Protein AF-A0A658NJI9-F1 (afdb_monomer)

pLDDT: mean 96.4, std 4.17, range [67.56, 98.75]

Solvent-accessible surface area (backbone atoms only — not comparable to full-atom valu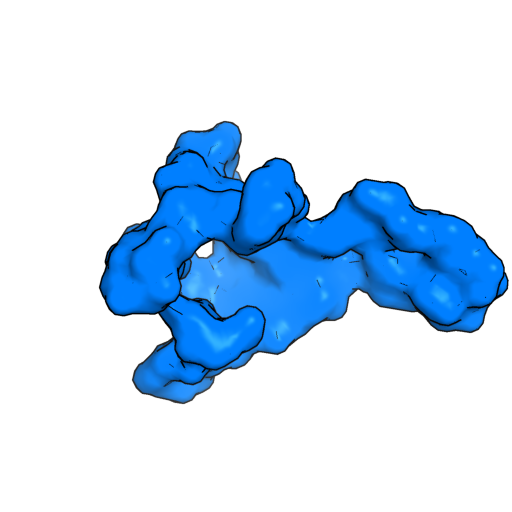es): 4545 Å² total; per-residue (Å²): 103,79,54,60,44,52,98,86,31,50,68,43,79,35,69,66,29,52,55,21,56,77,69,74,42,86,65,91,60,55,40,30,40,23,70,43,50,48,72,53,44,40,53,33,27,44,74,66,74,33,52,57,41,77,80,38,51,94,78,26,25,30,32,40,35,55,97,87,41,75,30,46,39,28,29,77,80,78,90,133

Secondary structure (DSSP, 8-state):
-TTT--TT--EEEETHHHHHHHTTPPP---EEEESS-HHHHHHHHHHTT-EEEEEEGGGTEEEEEETTEEEEEEE-----

Sequence (80 aa):
FAAIEQGGDTAWVVGGAVRNALLGLPVADVDVATTAVPRLVMARASAAGLKPVPTGIDHGTVTVVVDGHPYEVTTLRQDV

Radius of gyration: 12.53 Å; Cα contacts (8 Å, |Δi|>4): 143; chains: 1; bounding box: 28×22×34 Å

Structure (mmCIF, N/CA/C/O backbone):
data_AF-A0A658NJI9-F1
#
_entry.id   AF-A0A658NJI9-F1
#
loop_
_atom_site.group_PDB
_atom_site.id
_atom_site.type_symbol
_atom_site.label_atom_id
_atom_site.label_alt_id
_atom_site.label_comp_id
_atom_site.label_asym_id
_atom_site.label_entity_id
_atom_site.label_seq_id
_atom_site.pdbx_PDB_ins_code
_atom_site.Cartn_x
_atom_site.Cartn_y
_atom_site.Cartn_z
_atom_site.occupancy
_atom_site.B_iso_or_equiv
_atom_site.auth_seq_id
_atom_site.auth_comp_id
_atom_site.auth_asym_id
_atom_site.auth_atom_id
_atom_site.pdbx_PDB_model_num
ATOM 1 N N . PHE A 1 1 ? -7.277 2.145 -4.642 1.00 93.00 1 PHE A N 1
ATOM 2 C CA . PHE A 1 1 ? -7.619 3.342 -3.845 1.00 93.00 1 PHE A CA 1
ATOM 3 C C . PHE A 1 1 ? -8.999 3.250 -3.205 1.00 93.00 1 PHE A C 1
ATOM 5 O O . PHE A 1 1 ? -9.033 3.139 -1.992 1.00 93.00 1 PHE A O 1
ATOM 12 N N . ALA A 1 2 ? -10.106 3.150 -3.955 1.00 96.19 2 ALA A N 1
ATOM 13 C CA . ALA A 1 2 ? -11.473 3.118 -3.390 1.00 96.19 2 ALA A CA 1
ATOM 14 C C . ALA A 1 2 ? -11.726 2.069 -2.281 1.00 96.19 2 ALA A C 1
ATOM 16 O O . ALA A 1 2 ? -12.476 2.317 -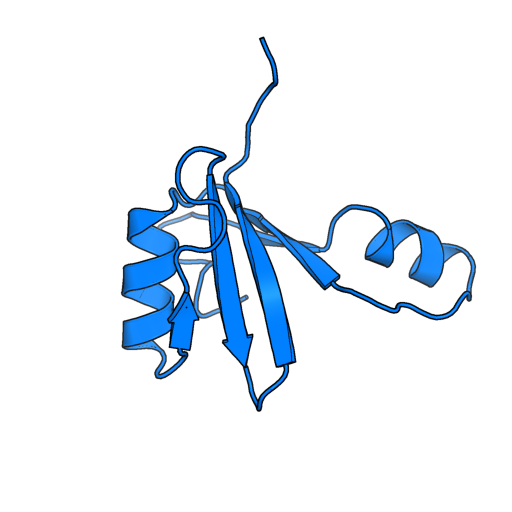1.340 1.00 96.19 2 ALA A O 1
ATOM 17 N N . ALA A 1 3 ? -11.079 0.900 -2.356 1.00 96.12 3 ALA A N 1
ATOM 18 C CA . ALA A 1 3 ? -11.164 -0.098 -1.291 1.00 96.12 3 ALA A CA 1
ATOM 19 C C . ALA A 1 3 ? -10.552 0.390 0.037 1.00 96.12 3 ALA A C 1
ATOM 21 O O . ALA A 1 3 ? -10.987 -0.037 1.091 1.00 96.12 3 ALA A O 1
ATOM 22 N N . ILE A 1 4 ? -9.558 1.276 0.014 1.00 97.56 4 ILE A N 1
ATOM 23 C CA . ILE A 1 4 ? -8.841 1.737 1.211 1.00 97.56 4 ILE A CA 1
ATOM 24 C C . ILE A 1 4 ? -9.358 3.097 1.687 1.00 97.56 4 ILE A C 1
ATOM 26 O O . ILE A 1 4 ? -9.544 3.279 2.890 1.00 97.56 4 ILE A O 1
ATOM 30 N N . GLU A 1 5 ? -9.629 4.018 0.760 1.00 98.06 5 GLU A N 1
ATOM 31 C CA . GLU A 1 5 ? -1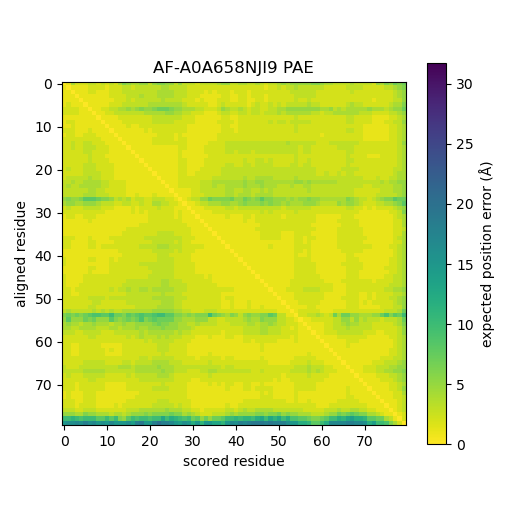0.042 5.399 1.038 1.00 98.06 5 GLU A CA 1
ATOM 32 C C . GLU A 1 5 ? -11.512 5.478 1.454 1.00 98.06 5 GLU A C 1
ATOM 34 O O . GLU A 1 5 ? -12.417 5.687 0.646 1.00 98.06 5 GLU A O 1
ATOM 39 N N . GLN A 1 6 ? -11.762 5.255 2.740 1.00 97.50 6 GLN A N 1
ATOM 40 C CA . GLN A 1 6 ? -13.093 5.286 3.335 1.00 97.50 6 GLN A CA 1
ATOM 41 C C . GLN A 1 6 ? -13.028 5.967 4.699 1.00 97.50 6 GLN A C 1
ATOM 43 O O . GLN A 1 6 ? -12.007 5.913 5.380 1.00 97.50 6 GLN A O 1
ATOM 48 N N . GLY A 1 7 ? -14.131 6.580 5.130 1.00 94.50 7 GLY A N 1
ATOM 49 C CA . GLY A 1 7 ? -14.217 7.178 6.468 1.00 94.50 7 GLY A CA 1
ATOM 50 C C . GLY A 1 7 ? -13.219 8.316 6.722 1.00 94.50 7 GLY A C 1
ATOM 51 O O . GLY A 1 7 ? -12.883 8.563 7.873 1.00 94.50 7 GLY A O 1
ATOM 52 N N . GLY A 1 8 ? -12.741 8.983 5.665 1.00 97.19 8 GLY A N 1
ATOM 53 C CA . GLY A 1 8 ? -11.739 10.050 5.751 1.00 97.19 8 GLY A CA 1
ATOM 54 C C . GLY A 1 8 ? -10.288 9.577 5.637 1.00 97.19 8 GLY A C 1
ATOM 55 O O . GLY A 1 8 ? -9.398 10.421 5.602 1.00 97.19 8 GLY A O 1
ATOM 56 N N . ASP A 1 9 ? -10.044 8.266 5.541 1.00 98.44 9 ASP A N 1
ATOM 57 C CA . ASP A 1 9 ? -8.707 7.751 5.259 1.00 98.44 9 ASP A CA 1
ATOM 58 C C . ASP A 1 9 ? -8.285 8.011 3.810 1.00 98.44 9 ASP A C 1
ATOM 60 O O . ASP A 1 9 ? -9.106 7.952 2.892 1.00 98.44 9 ASP A O 1
ATOM 64 N N . THR A 1 10 ? -6.989 8.221 3.605 1.00 98.44 10 THR A N 1
ATOM 65 C CA . THR A 1 10 ? -6.383 8.490 2.294 1.00 98.44 10 THR A CA 1
ATOM 66 C C . THR A 1 10 ? -5.307 7.462 1.961 1.00 98.44 10 THR A C 1
ATOM 68 O O . THR A 1 10 ? -4.759 6.802 2.855 1.00 98.44 10 THR A O 1
ATOM 71 N N . ALA A 1 11 ? -4.987 7.307 0.675 1.00 98.31 11 ALA A N 1
ATOM 72 C CA . ALA A 1 11 ? -3.906 6.440 0.222 1.00 98.31 11 ALA A CA 1
ATOM 73 C C . ALA A 1 11 ? -3.142 7.028 -0.974 1.00 98.31 11 ALA A C 1
ATOM 75 O O . ALA A 1 11 ? -3.720 7.654 -1.858 1.00 98.31 11 ALA A O 1
ATOM 76 N N . TRP A 1 12 ? -1.834 6.779 -1.035 1.00 98.44 12 TRP A N 1
ATOM 77 C CA . TRP A 1 12 ? -0.945 7.334 -2.057 1.00 98.44 12 TRP A CA 1
ATOM 78 C C . TRP A 1 12 ? 0.050 6.297 -2.550 1.00 98.44 12 TRP A C 1
ATOM 80 O O . TRP A 1 12 ? 0.564 5.520 -1.752 1.00 98.44 12 TRP A O 1
ATOM 90 N N . VAL A 1 13 ? 0.379 6.337 -3.844 1.00 98.25 13 VAL A N 1
ATOM 91 C CA . VAL A 1 13 ? 1.594 5.674 -4.336 1.00 98.25 13 VAL A CA 1
ATOM 92 C C . VAL A 1 13 ? 2.803 6.408 -3.767 1.00 98.25 13 VAL A C 1
ATOM 94 O O . VAL A 1 13 ? 2.851 7.639 -3.808 1.00 98.25 13 VAL A O 1
ATOM 97 N N . VAL A 1 14 ? 3.775 5.668 -3.245 1.00 98.25 14 VAL A N 1
ATOM 98 C CA . VAL A 1 14 ? 4.983 6.231 -2.629 1.00 98.25 14 VAL A CA 1
ATOM 99 C C . VAL A 1 14 ? 6.251 5.559 -3.155 1.00 98.25 14 VAL A C 1
ATOM 101 O O . VAL A 1 14 ? 6.210 4.648 -3.980 1.00 98.25 14 VAL A O 1
ATOM 104 N N . GLY A 1 15 ? 7.406 6.047 -2.701 1.00 96.94 15 GLY A N 1
ATOM 105 C CA . GLY A 1 15 ? 8.679 5.355 -2.872 1.00 96.94 15 GLY A CA 1
ATOM 106 C C . GLY A 1 15 ? 9.190 5.291 -4.313 1.00 96.94 15 GLY A C 1
ATOM 107 O O . GLY A 1 15 ? 9.108 6.256 -5.083 1.00 96.94 15 GLY A O 1
ATOM 108 N N . GLY A 1 16 ? 9.787 4.146 -4.652 1.00 97.50 16 GLY A N 1
ATOM 109 C CA . GLY A 1 16 ? 10.479 3.921 -5.923 1.00 97.50 16 GLY A CA 1
ATOM 110 C C . GLY A 1 16 ? 9.574 4.068 -7.144 1.00 97.50 16 GLY A C 1
ATOM 111 O O . GLY A 1 16 ? 10.033 4.577 -8.167 1.00 97.50 16 GLY A O 1
ATOM 112 N N . ALA A 1 17 ? 8.292 3.715 -7.013 1.00 97.50 17 ALA A N 1
ATOM 113 C CA . ALA A 1 17 ? 7.297 3.849 -8.072 1.00 97.50 17 ALA A CA 1
ATOM 114 C C . ALA A 1 17 ? 7.138 5.305 -8.529 1.00 97.50 17 ALA A C 1
ATOM 116 O O . ALA A 1 17 ? 7.216 5.595 -9.724 1.00 97.50 17 ALA A O 1
ATOM 117 N N . VAL A 1 18 ? 6.997 6.238 -7.579 1.00 98.19 18 VAL A N 1
ATOM 118 C CA . VAL A 1 18 ? 6.883 7.676 -7.876 1.00 98.19 18 VAL A CA 1
ATOM 119 C C . VAL A 1 18 ? 8.170 8.195 -8.510 1.00 98.19 18 VAL A C 1
ATOM 121 O O . VAL A 1 18 ? 8.127 8.852 -9.549 1.00 98.19 18 VAL A O 1
ATOM 124 N N . ARG A 1 19 ? 9.329 7.863 -7.923 1.00 98.31 19 ARG A N 1
ATOM 125 C CA . ARG A 1 19 ? 10.639 8.268 -8.456 1.00 98.31 19 ARG A CA 1
ATOM 126 C C . ARG A 1 19 ? 10.821 7.804 -9.903 1.00 98.31 19 ARG A C 1
ATOM 128 O O . ARG A 1 19 ? 11.187 8.608 -10.754 1.00 98.31 19 ARG A O 1
ATOM 135 N N . ASN A 1 20 ? 10.594 6.521 -10.184 1.00 98.25 20 ASN A N 1
ATOM 136 C CA . ASN A 1 20 ? 10.821 5.953 -11.511 1.00 98.25 20 ASN A CA 1
ATOM 137 C C . ASN A 1 20 ? 9.846 6.532 -12.541 1.00 98.25 20 ASN A C 1
ATOM 139 O O . ASN A 1 20 ? 10.289 6.899 -13.626 1.00 98.25 20 ASN A O 1
ATOM 143 N N . ALA A 1 21 ? 8.569 6.711 -12.183 1.00 97.88 21 ALA A N 1
ATOM 144 C CA . ALA A 1 21 ? 7.588 7.356 -13.054 1.00 97.88 21 ALA A CA 1
ATOM 145 C C . ALA A 1 21 ? 8.009 8.785 -13.446 1.00 97.88 21 ALA A C 1
ATOM 147 O O . ALA A 1 21 ? 7.936 9.145 -14.619 1.00 97.88 21 ALA A O 1
ATOM 148 N N . LEU A 1 22 ? 8.516 9.578 -12.494 1.00 98.12 22 LEU A N 1
ATOM 149 C CA . LEU A 1 22 ? 9.004 10.939 -12.756 1.00 98.12 22 LEU A CA 1
ATOM 150 C C . LEU A 1 22 ? 10.275 10.975 -13.618 1.00 98.12 22 LEU A C 1
ATOM 152 O O . LEU A 1 22 ? 10.487 11.933 -14.356 1.00 98.12 22 LEU A O 1
ATOM 156 N N . LEU A 1 23 ? 11.115 9.942 -13.536 1.00 98.25 23 LEU A N 1
ATOM 157 C CA . LEU A 1 23 ? 12.336 9.808 -14.337 1.00 98.25 23 LEU A CA 1
ATOM 158 C C . LEU A 1 23 ? 12.107 9.125 -15.697 1.00 98.25 23 LEU A C 1
ATOM 160 O O . LEU A 1 23 ? 13.063 8.955 -16.451 1.00 98.25 23 LEU A O 1
ATOM 164 N N . GLY A 1 24 ? 10.878 8.699 -16.012 1.00 97.94 24 GLY A N 1
ATOM 165 C CA . GLY A 1 24 ? 10.587 7.913 -17.217 1.00 97.94 24 GLY A CA 1
ATOM 166 C C . GLY A 1 24 ? 11.235 6.521 -17.219 1.00 97.94 24 GLY A C 1
ATOM 167 O O . GLY A 1 24 ? 11.483 5.954 -18.281 1.00 97.94 24 GLY A O 1
ATOM 168 N N . LEU A 1 25 ? 11.545 5.979 -16.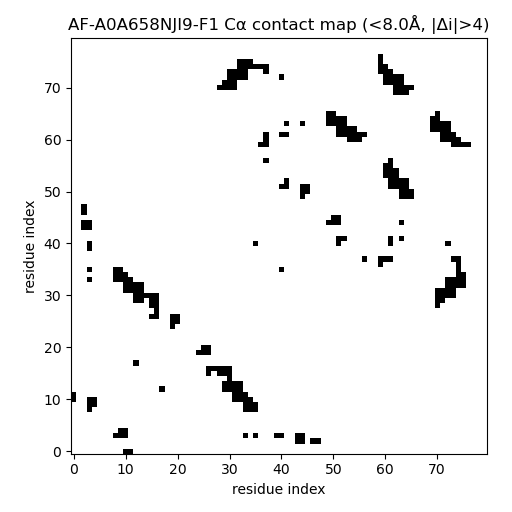040 1.00 98.31 25 LEU A N 1
ATOM 169 C CA . LEU A 1 25 ? 12.127 4.651 -15.860 1.00 98.31 25 LEU A CA 1
ATOM 170 C C . LEU A 1 25 ? 11.031 3.598 -15.616 1.00 98.31 25 LEU A C 1
ATOM 172 O O . LEU A 1 25 ? 9.959 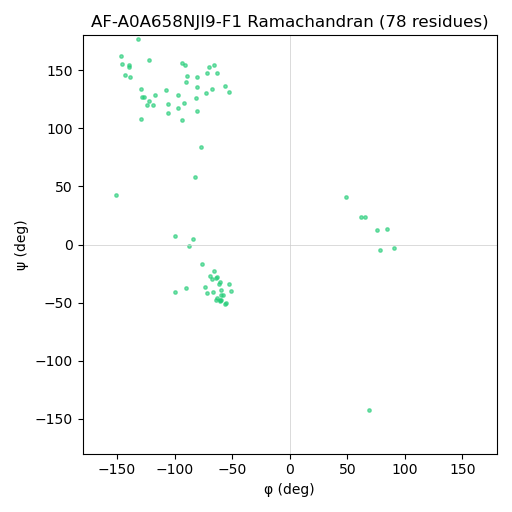3.938 -15.109 1.00 98.31 25 LEU A O 1
ATOM 176 N N . PRO A 1 26 ? 11.290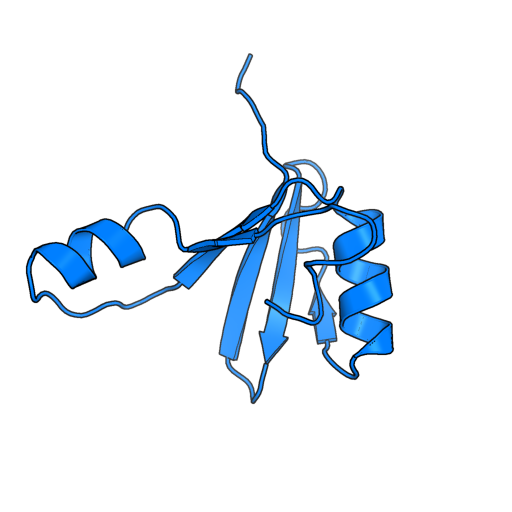 2.308 -15.906 1.00 97.62 26 PRO A N 1
ATOM 177 C CA . PRO A 1 26 ? 10.354 1.233 -15.586 1.00 97.62 26 PRO A CA 1
ATOM 178 C C . PRO A 1 26 ? 9.991 1.191 -14.093 1.00 97.62 26 PRO A C 1
ATOM 180 O O . PRO A 1 26 ? 10.864 1.297 -13.229 1.00 97.62 26 PRO A O 1
ATOM 183 N N . VAL A 1 27 ? 8.706 1.002 -13.790 1.00 96.62 27 VAL A N 1
ATOM 184 C CA . VAL A 1 27 ? 8.194 0.763 -12.431 1.00 96.62 27 VAL A CA 1
ATOM 185 C C . VAL A 1 27 ? 8.027 -0.744 -12.253 1.00 96.62 27 VAL A C 1
ATOM 187 O O . VAL A 1 27 ? 7.274 -1.362 -13.003 1.00 96.62 27 VAL A O 1
ATOM 190 N N . ALA A 1 28 ? 8.766 -1.335 -11.314 1.00 89.88 28 ALA A N 1
ATOM 191 C CA . ALA A 1 28 ? 8.746 -2.780 -11.069 1.00 89.88 28 ALA A CA 1
ATOM 192 C C . ALA A 1 28 ? 7.679 -3.177 -10.035 1.00 89.88 28 ALA A C 1
ATOM 194 O O . ALA A 1 28 ? 7.024 -4.206 -10.177 1.00 89.88 28 ALA A O 1
ATOM 195 N N . ASP A 1 29 ? 7.505 -2.337 -9.022 1.00 91.56 29 ASP A N 1
ATOM 196 C CA . ASP A 1 29 ? 6.662 -2.520 -7.851 1.00 91.56 29 ASP A CA 1
ATOM 197 C C . ASP A 1 29 ? 5.945 -1.210 -7.490 1.00 91.56 29 ASP A C 1
ATOM 199 O O . ASP A 1 29 ? 6.385 -0.114 -7.845 1.00 91.56 29 ASP A O 1
ATOM 203 N N . VAL A 1 30 ? 4.791 -1.327 -6.828 1.00 95.81 30 VAL A N 1
ATOM 204 C CA . VAL A 1 30 ? 3.969 -0.187 -6.404 1.00 95.81 30 VAL A CA 1
ATOM 205 C C . VAL A 1 30 ? 3.643 -0.326 -4.924 1.00 95.81 30 VAL A C 1
ATOM 207 O O . VAL A 1 30 ? 2.783 -1.121 -4.540 1.00 95.81 30 VAL A O 1
ATOM 210 N N . ASP A 1 31 ? 4.282 0.525 -4.128 1.00 97.00 31 ASP A N 1
ATOM 211 C CA . ASP A 1 31 ? 3.992 0.679 -2.707 1.00 97.00 31 ASP A CA 1
ATOM 212 C C . ASP A 1 31 ? 2.920 1.742 -2.490 1.00 97.00 31 ASP A C 1
ATOM 214 O O . ASP A 1 31 ? 2.925 2.812 -3.113 1.00 97.00 31 ASP A O 1
ATOM 218 N N . VAL A 1 32 ? 2.013 1.461 -1.561 1.00 98.44 32 VAL A N 1
ATOM 219 C CA . VAL A 1 32 ? 0.917 2.342 -1.178 1.00 98.44 32 VAL A CA 1
ATOM 220 C C . VAL A 1 32 ? 1.051 2.708 0.296 1.00 98.44 32 VAL A C 1
ATOM 222 O O . VAL A 1 32 ? 0.979 1.847 1.169 1.00 98.44 32 VAL A O 1
ATOM 225 N N . ALA A 1 33 ? 1.184 3.997 0.594 1.00 98.50 33 ALA A N 1
ATOM 226 C CA . ALA A 1 33 ? 1.040 4.510 1.953 1.00 98.50 33 ALA A CA 1
ATOM 227 C C . ALA A 1 33 ? -0.425 4.866 2.227 1.00 98.50 33 ALA A C 1
ATOM 229 O O . ALA A 1 33 ? -1.114 5.356 1.333 1.00 98.50 33 ALA A O 1
ATOM 230 N N . THR A 1 34 ? -0.909 4.668 3.452 1.00 98.75 34 THR A N 1
ATOM 231 C CA . THR A 1 34 ? -2.276 5.048 3.845 1.00 98.75 34 THR A CA 1
ATOM 232 C C . THR A 1 34 ? -2.363 5.521 5.293 1.00 98.75 34 THR A C 1
ATOM 234 O O . THR A 1 34 ? -1.545 5.145 6.127 1.00 98.75 34 THR A O 1
ATOM 237 N N . THR A 1 35 ? -3.368 6.335 5.618 1.00 98.56 35 THR A N 1
ATOM 238 C CA . THR A 1 35 ? -3.716 6.656 7.015 1.00 98.56 35 THR A CA 1
ATOM 239 C C . THR A 1 35 ? -4.461 5.517 7.718 1.00 98.56 35 THR A C 1
ATOM 241 O O . THR A 1 35 ? -4.527 5.495 8.945 1.00 98.56 35 THR A O 1
ATOM 244 N N . ALA A 1 36 ? -5.010 4.560 6.962 1.00 98.50 36 ALA A N 1
ATOM 245 C CA . ALA A 1 36 ? -5.758 3.441 7.515 1.00 98.50 36 ALA A CA 1
ATOM 246 C C . ALA A 1 36 ? -4.829 2.427 8.204 1.00 98.50 36 ALA A C 1
ATOM 248 O O . ALA A 1 36 ? -3.880 1.916 7.612 1.00 98.50 36 ALA A O 1
ATOM 249 N N . VAL A 1 37 ? -5.163 2.048 9.440 1.00 97.75 37 VAL A N 1
ATOM 250 C CA . VAL A 1 37 ? -4.428 1.000 10.168 1.00 97.75 37 VAL A CA 1
ATOM 251 C C . VAL A 1 37 ? -4.591 -0.382 9.502 1.00 97.75 37 VAL A C 1
ATOM 253 O O . VAL A 1 37 ? -5.638 -0.645 8.897 1.00 97.75 37 VAL A O 1
ATOM 256 N N . PRO A 1 38 ? -3.640 -1.326 9.675 1.00 98.00 38 PRO A N 1
ATOM 257 C CA . PRO A 1 38 ? -3.640 -2.621 8.977 1.00 98.00 38 PRO A CA 1
ATOM 258 C C . PRO A 1 38 ? -4.954 -3.404 9.068 1.00 98.00 38 PRO A C 1
ATOM 260 O O . PRO A 1 38 ? -5.436 -3.955 8.079 1.00 98.00 38 PRO A O 1
ATOM 263 N N . ARG A 1 39 ? -5.599 -3.398 10.242 1.00 97.94 39 ARG A N 1
ATOM 264 C CA . ARG A 1 39 ? -6.892 -4.069 10.446 1.00 97.94 39 ARG A CA 1
ATOM 265 C C . ARG A 1 39 ? -7.989 -3.521 9.524 1.00 97.94 39 ARG A C 1
ATOM 267 O O . ARG A 1 39 ? -8.804 -4.295 9.027 1.00 97.94 39 ARG A O 1
ATOM 274 N N . LEU A 1 40 ? -8.022 -2.204 9.304 1.00 98.31 40 LEU A N 1
ATOM 275 C CA . LEU A 1 40 ? -8.985 -1.572 8.398 1.00 98.31 40 LEU A CA 1
ATOM 276 C C . LEU A 1 40 ? -8.654 -1.893 6.943 1.00 98.31 40 LEU A C 1
ATOM 278 O O . LEU A 1 40 ? -9.563 -2.230 6.191 1.00 98.31 40 LEU A O 1
ATOM 282 N N . VAL A 1 41 ? -7.372 -1.866 6.569 1.00 98.31 41 VAL A N 1
ATOM 283 C CA . VAL A 1 41 ? -6.915 -2.266 5.229 1.00 98.31 41 VAL A CA 1
ATOM 284 C C . VAL A 1 41 ? -7.382 -3.685 4.905 1.00 98.31 41 VAL A C 1
ATOM 286 O O . VAL A 1 41 ? -8.025 -3.892 3.878 1.00 98.31 41 VAL A O 1
ATOM 289 N N . MET A 1 42 ? -7.154 -4.648 5.805 1.00 98.44 42 MET A N 1
ATOM 290 C CA . MET A 1 42 ? -7.607 -6.032 5.622 1.00 98.44 42 MET A CA 1
ATOM 291 C C . MET A 1 42 ? -9.131 -6.132 5.493 1.00 98.44 42 MET A C 1
ATOM 293 O O . MET A 1 42 ? -9.629 -6.777 4.572 1.00 98.44 42 MET A O 1
ATOM 297 N N . ALA A 1 43 ? -9.881 -5.496 6.398 1.00 98.44 43 ALA A N 1
ATOM 298 C CA . ALA A 1 43 ? -11.340 -5.570 6.400 1.00 98.44 43 ALA A CA 1
ATOM 299 C C . ALA A 1 43 ? -11.949 -4.971 5.124 1.00 98.44 43 ALA A C 1
ATOM 301 O O . ALA A 1 43 ? -12.816 -5.588 4.503 1.00 98.44 43 ALA A O 1
ATOM 302 N N . ARG A 1 44 ? -11.480 -3.791 4.708 1.00 98.38 44 ARG A N 1
ATOM 303 C CA . ARG A 1 44 ? -12.017 -3.099 3.535 1.00 98.38 44 ARG A CA 1
ATOM 304 C C . ARG A 1 44 ? -11.582 -3.756 2.223 1.00 98.38 44 ARG A C 1
ATOM 306 O O . ARG A 1 44 ? -12.398 -3.849 1.311 1.00 98.38 44 ARG A O 1
ATOM 313 N N . ALA A 1 45 ? -10.352 -4.273 2.139 1.00 98.06 45 ALA A N 1
ATOM 314 C CA . ALA A 1 45 ? -9.902 -5.058 0.989 1.00 98.06 45 ALA A CA 1
ATOM 315 C C . ALA A 1 45 ? -10.763 -6.318 0.806 1.00 98.06 45 ALA A C 1
ATOM 317 O O . ALA A 1 45 ? -11.287 -6.538 -0.285 1.00 98.06 45 ALA A O 1
ATOM 318 N N . SER A 1 46 ? -10.998 -7.080 1.881 1.00 98.19 46 SER A N 1
ATOM 319 C CA . SER A 1 46 ? -11.892 -8.246 1.851 1.00 98.19 46 SER A CA 1
ATOM 320 C C . SER A 1 46 ? -13.321 -7.874 1.449 1.00 98.19 46 SER A C 1
ATOM 322 O O . SER A 1 46 ? -13.920 -8.556 0.622 1.00 98.19 46 SER A O 1
ATOM 324 N N . ALA A 1 47 ? -13.868 -6.778 1.988 1.00 98.25 47 ALA A N 1
ATOM 325 C CA . ALA A 1 47 ? -15.207 -6.298 1.633 1.00 98.25 47 ALA A CA 1
ATOM 326 C C . ALA A 1 47 ? -15.319 -5.877 0.156 1.00 98.25 47 ALA A C 1
ATOM 328 O O . ALA A 1 47 ? -16.392 -5.981 -0.433 1.00 98.25 47 ALA A O 1
ATOM 329 N N . ALA A 1 48 ? -14.212 -5.445 -0.451 1.00 97.56 48 ALA A N 1
ATOM 330 C CA . ALA A 1 48 ? -14.113 -5.137 -1.874 1.00 97.56 48 ALA A CA 1
ATOM 331 C C . ALA A 1 48 ? -13.843 -6.373 -2.758 1.00 97.56 48 ALA A C 1
ATOM 333 O O . ALA A 1 48 ? -13.631 -6.221 -3.959 1.00 97.56 48 ALA A O 1
ATOM 334 N N . GLY A 1 49 ? -13.824 -7.587 -2.192 1.00 97.81 49 GLY A N 1
ATOM 335 C CA . GLY A 1 49 ? -13.540 -8.826 -2.925 1.00 97.81 49 GLY A CA 1
ATOM 336 C C . GLY A 1 49 ? -12.061 -9.033 -3.266 1.00 97.81 49 GLY A C 1
ATOM 337 O O . GLY A 1 49 ? -11.733 -9.909 -4.063 1.00 97.81 49 GLY A O 1
ATOM 338 N N . LEU A 1 50 ? -11.162 -8.245 -2.672 1.00 98.06 50 LEU A N 1
ATOM 339 C CA . LEU A 1 50 ? -9.717 -8.368 -2.846 1.00 98.06 50 LEU A CA 1
ATOM 340 C C . LEU A 1 50 ? -9.143 -9.294 -1.774 1.00 98.06 50 LEU A C 1
ATOM 342 O O . LEU A 1 50 ? -9.699 -9.420 -0.683 1.00 98.06 50 LEU A O 1
ATOM 346 N N . LYS A 1 51 ? -8.000 -9.923 -2.058 1.00 97.94 51 LYS A N 1
ATOM 347 C CA . LYS A 1 51 ? -7.325 -10.808 -1.100 1.00 97.94 51 LYS A CA 1
ATOM 348 C C . LYS A 1 51 ? -6.270 -10.026 -0.307 1.00 97.94 51 LYS A C 1
ATOM 350 O O . LYS A 1 51 ? -5.213 -9.736 -0.872 1.00 97.94 51 LYS A O 1
ATOM 355 N N . PRO A 1 52 ? -6.494 -9.716 0.983 1.00 97.88 52 PRO A N 1
ATOM 356 C CA . PRO A 1 52 ? -5.438 -9.214 1.852 1.00 97.88 52 PRO A CA 1
ATOM 357 C C . PRO A 1 52 ? -4.557 -10.356 2.378 1.00 97.88 52 PRO A C 1
ATOM 359 O O . PRO A 1 52 ? -5.040 -11.444 2.698 1.00 97.88 52 PRO A O 1
ATOM 362 N N . VAL A 1 53 ? -3.261 -10.093 2.517 1.00 97.94 53 VAL A N 1
ATOM 363 C CA . VAL A 1 53 ? -2.253 -10.992 3.087 1.00 97.94 53 VAL A CA 1
ATOM 364 C C . VAL A 1 53 ? -1.477 -10.222 4.170 1.00 97.94 53 VAL A C 1
ATOM 366 O O . VAL A 1 53 ? -0.993 -9.124 3.894 1.00 97.94 53 VAL A O 1
ATOM 369 N N . PRO A 1 54 ? -1.360 -10.744 5.407 1.00 96.19 54 PRO A N 1
ATOM 370 C CA . PRO A 1 54 ? -0.708 -10.052 6.525 1.00 96.19 54 PRO A CA 1
ATOM 371 C C . PRO A 1 54 ? 0.823 -10.221 6.487 1.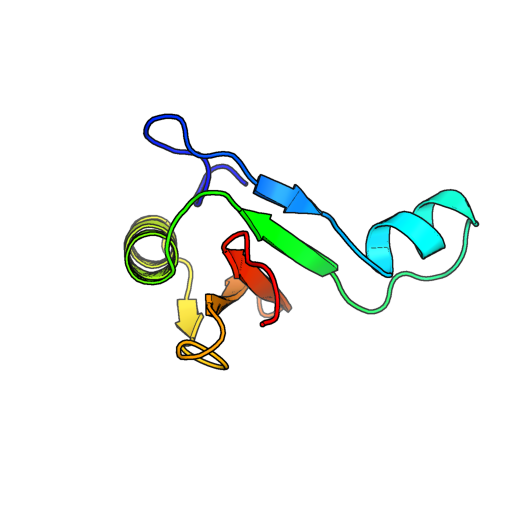00 96.19 54 PRO A C 1
ATOM 373 O O . PRO A 1 54 ? 1.428 -10.755 7.409 1.00 96.19 54 PRO A O 1
ATOM 376 N N . THR A 1 55 ? 1.448 -9.809 5.390 1.00 88.00 55 THR A N 1
ATOM 377 C CA . THR A 1 55 ? 2.853 -10.095 5.041 1.00 88.00 55 THR A CA 1
ATOM 378 C C . THR A 1 55 ? 3.876 -9.388 5.935 1.00 88.00 55 THR A C 1
ATOM 380 O O . THR A 1 55 ? 4.968 -9.911 6.120 1.00 88.00 55 THR A O 1
ATOM 383 N N . GLY A 1 56 ? 3.523 -8.240 6.526 1.00 91.44 56 GLY A N 1
ATOM 384 C CA . GLY A 1 56 ? 4.395 -7.450 7.405 1.00 91.44 56 GLY A CA 1
ATOM 385 C C . GLY A 1 56 ? 3.602 -6.670 8.451 1.00 91.44 56 GLY A C 1
ATOM 386 O O . GLY A 1 56 ? 3.854 -5.486 8.675 1.00 91.44 56 GLY A O 1
ATOM 387 N N . ILE A 1 57 ? 2.592 -7.311 9.048 1.00 93.50 57 ILE A N 1
ATOM 388 C CA . ILE A 1 57 ? 1.576 -6.626 9.860 1.00 93.50 57 ILE A CA 1
ATOM 389 C C . ILE A 1 57 ? 2.159 -5.916 11.089 1.00 93.50 57 ILE A C 1
ATOM 391 O O . ILE A 1 57 ? 1.707 -4.819 11.415 1.00 93.50 57 ILE A O 1
ATOM 395 N N . ASP A 1 58 ? 3.207 -6.478 11.697 1.00 93.44 58 ASP A N 1
ATOM 396 C CA . ASP A 1 58 ? 3.915 -5.886 12.843 1.00 93.44 58 ASP A CA 1
ATOM 397 C C . ASP A 1 58 ? 4.638 -4.584 12.475 1.00 93.44 58 ASP A C 1
ATOM 399 O O . ASP A 1 58 ? 4.861 -3.719 13.319 1.00 93.44 58 ASP A O 1
ATOM 403 N N . HIS A 1 59 ? 4.947 -4.408 11.191 1.00 94.19 59 HIS A N 1
ATOM 404 C CA . HIS A 1 59 ? 5.517 -3.186 10.633 1.00 94.19 59 HIS A CA 1
ATOM 405 C C . HIS A 1 59 ? 4.456 -2.304 9.960 1.00 94.19 59 HIS A C 1
ATOM 407 O O . HIS A 1 59 ? 4.784 -1.292 9.342 1.00 94.19 59 HIS A O 1
ATOM 413 N N . GLY A 1 60 ? 3.174 -2.652 10.081 1.00 96.69 60 GLY A N 1
ATOM 414 C CA . GLY A 1 60 ? 2.079 -1.873 9.521 1.00 96.69 60 GLY A CA 1
ATOM 415 C C . GLY A 1 60 ? 1.764 -2.162 8.052 1.00 96.69 60 GLY A C 1
ATOM 416 O O . GLY A 1 60 ? 1.023 -1.387 7.449 1.00 96.69 60 GLY A O 1
ATOM 417 N N . THR A 1 61 ? 2.292 -3.250 7.484 1.00 97.88 61 THR A N 1
ATOM 418 C CA . THR A 1 61 ? 2.163 -3.593 6.060 1.00 97.88 61 THR A CA 1
ATOM 419 C C . THR A 1 61 ? 1.204 -4.765 5.832 1.00 97.88 61 THR A C 1
ATOM 421 O O . THR A 1 61 ? 1.294 -5.817 6.470 1.00 97.88 61 THR A O 1
ATOM 424 N N . VAL A 1 62 ? 0.299 -4.596 4.869 1.00 98.38 62 VAL A N 1
ATOM 425 C CA . VAL A 1 62 ? -0.617 -5.620 4.352 1.00 98.38 62 VAL A CA 1
ATOM 426 C C . VAL A 1 62 ? -0.460 -5.669 2.837 1.00 98.38 62 VAL A C 1
ATOM 428 O O . VAL A 1 62 ? -0.628 -4.651 2.172 1.00 98.38 62 VAL A O 1
ATOM 431 N N . THR A 1 63 ? -0.202 -6.841 2.262 1.00 98.25 63 THR A N 1
ATOM 432 C CA . THR A 1 63 ? -0.257 -6.992 0.803 1.00 98.25 63 THR A CA 1
ATOM 433 C C . THR A 1 63 ? -1.706 -7.185 0.369 1.00 98.25 63 THR A C 1
ATOM 435 O O . THR A 1 63 ? -2.387 -8.091 0.847 1.00 98.25 63 THR A O 1
ATOM 438 N N . VAL A 1 64 ? -2.188 -6.366 -0.560 1.00 98.12 64 VAL A N 1
ATOM 439 C CA . VAL A 1 64 ? -3.501 -6.518 -1.197 1.00 98.12 64 VAL A CA 1
ATOM 440 C C . VAL A 1 64 ? -3.292 -7.031 -2.615 1.00 98.12 64 VAL A C 1
ATOM 442 O O . VAL A 1 64 ? -2.610 -6.391 -3.411 1.00 98.12 64 VAL A O 1
ATOM 445 N N . VAL A 1 65 ? -3.867 -8.189 -2.938 1.00 97.50 65 VAL A N 1
ATOM 446 C CA . VAL A 1 65 ? -3.777 -8.772 -4.282 1.00 97.50 65 VAL A CA 1
ATOM 447 C C . VAL A 1 65 ? -4.959 -8.305 -5.126 1.00 97.50 65 VAL A C 1
ATOM 449 O O . VAL A 1 65 ? -6.113 -8.556 -4.768 1.00 97.50 65 VAL A O 1
ATOM 452 N N . VAL A 1 66 ? -4.663 -7.663 -6.255 1.00 96.19 66 VAL A N 1
ATOM 453 C CA . VAL A 1 66 ? -5.635 -7.168 -7.241 1.00 96.19 66 VAL A CA 1
ATOM 454 C C . VAL A 1 66 ? -5.279 -7.769 -8.595 1.00 96.19 66 VAL A C 1
ATOM 456 O O . VAL A 1 66 ? -4.157 -7.598 -9.059 1.00 96.19 66 VAL A O 1
ATOM 459 N N . ASP A 1 67 ? -6.191 -8.530 -9.202 1.00 94.50 67 ASP A N 1
ATOM 460 C CA . ASP A 1 67 ? -5.972 -9.204 -10.495 1.00 94.50 67 ASP A CA 1
ATOM 461 C C . ASP A 1 67 ? -4.647 -9.987 -10.571 1.00 94.50 67 ASP A C 1
ATOM 463 O O . ASP A 1 67 ? -3.910 -9.931 -11.552 1.00 94.50 67 ASP A O 1
ATOM 467 N N . GLY A 1 68 ? -4.305 -10.686 -9.484 1.00 94.50 68 GLY A N 1
ATOM 468 C CA . GLY A 1 68 ? -3.064 -11.461 -9.366 1.00 94.50 68 GLY A CA 1
ATOM 469 C C . GLY A 1 68 ? -1.804 -10.641 -9.064 1.00 94.50 68 GLY A C 1
ATOM 470 O O . GLY A 1 68 ? -0.759 -11.236 -8.812 1.00 94.50 68 GLY A O 1
ATOM 471 N N . HIS A 1 69 ? -1.893 -9.311 -9.020 1.00 95.12 69 HIS A N 1
ATOM 472 C CA . HIS A 1 69 ? -0.770 -8.420 -8.737 1.00 95.12 69 HIS A CA 1
ATOM 473 C C . HIS A 1 69 ? -0.755 -8.010 -7.256 1.00 95.12 69 HIS A C 1
ATOM 475 O O . HIS A 1 69 ? -1.786 -7.571 -6.733 1.00 95.12 69 HIS A O 1
ATOM 481 N N . PRO A 1 70 ? 0.379 -8.162 -6.552 1.00 96.69 70 PRO A N 1
ATOM 482 C CA . PRO A 1 70 ? 0.511 -7.727 -5.168 1.00 96.69 70 PRO A CA 1
ATOM 483 C C . PRO A 1 70 ? 0.772 -6.218 -5.082 1.00 96.69 70 PRO A C 1
ATOM 485 O O . PRO A 1 70 ? 1.627 -5.690 -5.786 1.00 96.69 70 PRO A O 1
ATOM 488 N N . TYR A 1 71 ? 0.075 -5.547 -4.166 1.00 97.62 71 TYR A N 1
ATOM 489 C CA . TYR A 1 71 ? 0.339 -4.162 -3.771 1.00 97.62 71 TYR A CA 1
ATOM 490 C C . TYR A 1 71 ? 0.614 -4.114 -2.274 1.00 97.62 71 TYR A C 1
ATOM 492 O O . TYR A 1 71 ? -0.227 -4.552 -1.483 1.00 97.62 71 TYR A O 1
ATOM 500 N N . GLU A 1 72 ? 1.765 -3.590 -1.866 1.00 97.81 72 GLU A N 1
ATOM 501 C CA . GLU A 1 72 ? 2.067 -3.411 -0.447 1.00 97.81 72 GLU A CA 1
ATOM 502 C C . GLU A 1 72 ? 1.393 -2.145 0.072 1.00 97.81 72 GLU A C 1
ATOM 504 O O . GLU A 1 72 ? 1.700 -1.035 -0.353 1.00 97.81 72 GLU A O 1
ATOM 509 N N . VAL A 1 73 ? 0.444 -2.310 0.991 1.00 98.38 73 VAL A N 1
ATOM 510 C CA . VAL A 1 73 ? -0.278 -1.210 1.626 1.00 98.38 73 VAL A CA 1
ATOM 511 C C . VAL A 1 73 ? 0.235 -1.057 3.051 1.00 98.38 73 VAL A C 1
ATOM 513 O O . VAL A 1 73 ? 0.018 -1.931 3.891 1.00 98.38 73 VAL A O 1
ATOM 516 N N . THR A 1 74 ? 0.907 0.055 3.327 1.00 98.25 74 THR A N 1
ATOM 517 C CA . THR A 1 74 ? 1.551 0.330 4.615 1.00 98.25 74 THR A CA 1
ATOM 518 C C . THR A 1 74 ? 0.927 1.554 5.277 1.00 98.25 74 THR A C 1
ATOM 520 O O . THR A 1 74 ? 0.805 2.615 4.662 1.00 98.25 74 THR A O 1
ATOM 523 N N . THR A 1 75 ? 0.521 1.422 6.541 1.00 98.19 75 THR A N 1
ATOM 524 C CA . THR A 1 75 ? 0.068 2.581 7.328 1.00 98.19 75 THR A CA 1
ATOM 525 C C . THR A 1 75 ? 1.215 3.577 7.513 1.00 98.19 75 THR A C 1
ATOM 527 O O . THR A 1 75 ? 2.373 3.173 7.630 1.00 98.19 75 THR A O 1
ATOM 530 N N . LEU A 1 76 ? 0.911 4.875 7.587 1.00 97.56 76 LEU A N 1
ATOM 531 C CA . LEU A 1 76 ? 1.910 5.882 7.952 1.00 97.56 76 LEU A CA 1
ATOM 532 C C . LEU A 1 76 ? 2.585 5.492 9.271 1.00 97.56 76 LEU A C 1
ATOM 534 O O . LEU A 1 76 ? 1.91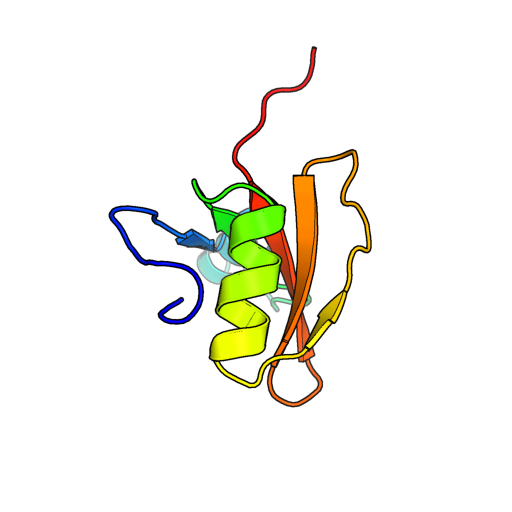4 5.151 10.248 1.00 97.56 76 LEU A O 1
ATOM 538 N N . ARG A 1 77 ? 3.915 5.537 9.278 1.00 94.62 77 ARG A N 1
ATOM 539 C CA . ARG A 1 77 ? 4.748 5.186 10.425 1.00 94.62 77 ARG A CA 1
ATOM 540 C C . ARG A 1 77 ? 5.994 6.058 10.456 1.00 94.62 77 ARG A C 1
ATOM 542 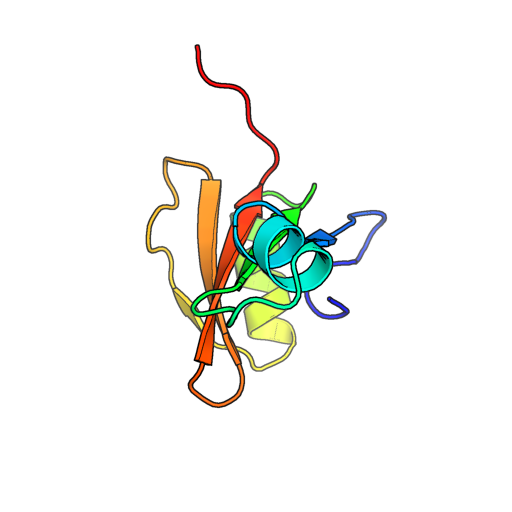O O . ARG A 1 77 ? 6.374 6.646 9.446 1.00 94.62 77 ARG A O 1
ATOM 549 N N . GLN A 1 78 ? 6.627 6.098 11.616 1.00 92.38 78 GLN A N 1
ATOM 550 C CA . GLN A 1 78 ? 7.943 6.679 11.814 1.00 92.38 78 GLN A CA 1
ATOM 551 C C . GLN A 1 78 ? 8.780 5.638 12.551 1.00 92.38 78 GLN A C 1
ATOM 553 O O . GLN A 1 78 ? 8.292 5.039 13.511 1.00 92.38 78 GLN A O 1
ATOM 558 N N . ASP A 1 79 ? 10.007 5.420 12.093 1.00 83.19 79 ASP A N 1
ATOM 559 C CA . ASP A 1 79 ? 10.949 4.572 12.817 1.00 83.19 79 ASP A CA 1
ATOM 560 C C . ASP A 1 79 ? 11.401 5.284 14.111 1.00 83.19 79 ASP A C 1
ATOM 562 O O . ASP A 1 79 ? 11.352 6.518 14.206 1.00 83.19 79 ASP A O 1
ATOM 566 N N . VAL A 1 80 ? 11.780 4.495 15.121 1.00 67.56 80 VAL A N 1
ATOM 567 C CA . VAL A 1 80 ? 12.186 4.970 16.459 1.00 67.56 80 VAL A CA 1
ATOM 568 C C . VAL A 1 80 ? 13.692 5.170 16.534 1.00 67.56 80 VAL A C 1
ATOM 570 O O . VAL A 1 80 ? 14.416 4.292 16.013 1.00 67.56 80 VAL A O 1
#

Foldseek 3Di:
DVLQCPPNKDKDWDDPQVVCVVVVHDDPATEMEMQDFLVSSCVSLVVVVWDWDCPPNVQQWIWTADPNDTYIYGYDDDDD

Nearest PDB structures (foldseek):
  8cbm-assembly1_E  TM=8.593E-01  e=5.045E-07  Homo sapiens
  1vfg-assembly1_A  TM=7.609E-01  e=1.098E-04  Aquifex aeolicus
  4wc5-assembly1_A  TM=7.577E-01  e=1.337E-04  Aquifex aeolicus VF5
  4wby-assembly1_A  TM=7.488E-01  e=2.940E-04  Aquifex aeolicus VF5
  4wbz-assembly2_B  TM=7.196E-01  e=1.739E-04  Aquifex aeolicus VF5

Mean predicted aligned error: 2.44 Å